Protein AF-A0A7K2QB95-F1 (afdb_monomer)

Radius of gyration: 16.01 Å; Cα contacts (8 Å, |Δi|>4): 290; chains: 1; bounding box: 41×36×43 Å

Nearest PDB structures (foldseek):
  5no9-assembly2_B  TM=8.850E-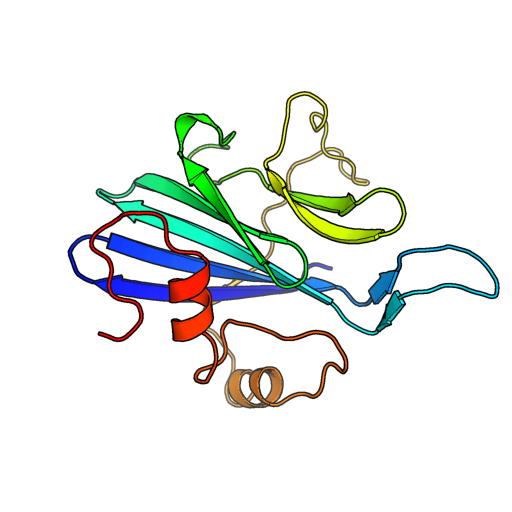01  e=7.906E-11  Pythium aphanidermatum
  5nnw-assembly1_A  TM=8.846E-01  e=9.928E-11  Pythium aphanidermatum
  3gnz-assembly1_P  TM=8.738E-01  e=1.397E-10  Pythium aphanidermatum
  5nnw-assembly3_C  TM=8.897E-01  e=2.928E-10  Pythium aphanidermatum
  5no9-assembly3_C  TM=8.855E-01  e=8.158E-10  Pythium aphanidermatum

Solvent-accessible surface area (backbone atoms only — not comparable to full-atom values): 9526 Å² total; per-residue (Å²): 140,71,51,34,36,32,41,73,53,71,45,79,77,32,34,41,40,37,37,41,40,58,40,79,55,33,65,31,45,85,67,101,78,49,46,66,45,63,32,31,49,40,36,40,35,39,35,30,43,92,95,37,72,49,31,42,20,25,31,50,78,98,46,54,48,63,42,54,41,94,74,55,45,62,63,89,90,42,75,43,67,36,86,38,70,53,78,75,41,48,57,30,42,40,75,46,61,86,83,51,69,62,29,96,55,98,80,42,57,87,79,83,67,62,72,41,42,73,88,62,56,61,89,71,50,54,62,53,60,69,69,53,87,39,79,90,30,59,76,50,75,33,87,96,33,30,40,60,49,44,56,66,35,56,66,105,59,78,60,66,54,84,115

Foldseek 3Di:
DWAKEWEWDDDPQKIKIKIKTKDQWWWLDDDPPIDTAGMAIWMKIFIDHPNAGQKIKTDDQPAIDMDGPVVFDDDVRHTAWDFDRPHSHTTIIDGDDPVCQQPPDPVSHDDDDDYQYPPRDDPPVNVCVQPDDRDSHHDQVHPVRVLVVCVRHPDPDPDHSVD

Structure (mmCIF, N/CA/C/O backbone):
data_AF-A0A7K2QB95-F1
#
_entry.id   AF-A0A7K2QB95-F1
#
loop_
_atom_site.group_PDB
_atom_site.id
_atom_site.type_symbol
_atom_site.label_atom_id
_atom_site.label_alt_id
_atom_site.label_comp_id
_atom_site.label_asym_id
_atom_site.label_entity_id
_atom_site.label_seq_id
_atom_site.pdbx_PDB_ins_code
_atom_site.Cartn_x
_atom_site.Cartn_y
_atom_site.Cartn_z
_atom_site.occupancy
_atom_site.B_iso_or_equiv
_atom_site.auth_seq_id
_atom_site.auth_comp_id
_atom_site.auth_asym_id
_atom_site.auth_atom_id
_atom_site.pdbx_PDB_model_num
ATOM 1 N N . ASN A 1 1 ? 3.202 -10.108 -16.261 1.00 63.47 1 ASN A N 1
ATOM 2 C CA . ASN A 1 1 ? 3.127 -10.756 -14.932 1.00 63.47 1 ASN A CA 1
ATOM 3 C C . ASN A 1 1 ? 2.947 -9.693 -13.868 1.00 63.47 1 ASN A C 1
ATOM 5 O O . ASN A 1 1 ? 3.540 -8.635 -14.007 1.00 63.47 1 ASN A O 1
ATOM 9 N N . SER A 1 2 ? 2.122 -9.947 -12.853 1.00 78.62 2 SER A N 1
ATOM 10 C CA . SER A 1 2 ? 1.945 -9.057 -11.701 1.00 78.62 2 SER A CA 1
ATOM 11 C C . SER A 1 2 ? 2.237 -9.849 -10.433 1.00 78.62 2 SER A C 1
ATOM 13 O O . SER A 1 2 ? 1.798 -10.994 -10.318 1.00 78.62 2 SER A O 1
ATOM 15 N N . ASN A 1 3 ? 3.009 -9.253 -9.527 1.00 90.19 3 ASN A N 1
ATOM 16 C CA . ASN A 1 3 ? 3.373 -9.832 -8.242 1.00 90.19 3 ASN A CA 1
ATOM 17 C C . ASN A 1 3 ? 2.802 -8.926 -7.155 1.00 90.19 3 ASN A C 1
ATOM 19 O O . ASN A 1 3 ? 3.322 -7.832 -6.923 1.00 90.19 3 ASN A O 1
ATOM 23 N N . THR A 1 4 ? 1.712 -9.363 -6.528 1.00 95.62 4 THR A N 1
ATOM 24 C CA . THR A 1 4 ? 1.035 -8.594 -5.485 1.00 95.62 4 THR A CA 1
ATOM 25 C C . THR A 1 4 ? 0.909 -9.417 -4.217 1.00 95.62 4 THR A C 1
ATOM 27 O O . THR A 1 4 ? 0.515 -10.585 -4.230 1.00 95.62 4 THR A O 1
ATOM 30 N N . TYR A 1 5 ? 1.233 -8.776 -3.104 1.00 97.75 5 TYR A N 1
ATOM 31 C CA . TYR A 1 5 ? 1.237 -9.364 -1.775 1.00 97.75 5 TYR A CA 1
ATOM 32 C C . TYR A 1 5 ? 0.329 -8.556 -0.858 1.00 97.75 5 TYR A C 1
ATOM 34 O O . TYR A 1 5 ? 0.168 -7.355 -1.072 1.00 97.75 5 TYR A O 1
ATOM 42 N N . SER A 1 6 ? -0.241 -9.171 0.177 1.00 98.06 6 SER A N 1
ATOM 43 C CA . SER A 1 6 ? -0.990 -8.416 1.185 1.00 98.06 6 SER A CA 1
ATOM 44 C C . SER A 1 6 ? -0.712 -8.833 2.614 1.00 98.06 6 SER A C 1
ATOM 46 O O . SER A 1 6 ? -0.349 -9.972 2.906 1.00 98.06 6 SER A O 1
ATOM 48 N N . ARG A 1 7 ? -0.939 -7.892 3.529 1.00 98.56 7 ARG A N 1
ATOM 49 C CA . ARG A 1 7 ? -0.974 -8.136 4.969 1.00 98.56 7 ARG A CA 1
ATOM 50 C C . ARG A 1 7 ? -2.043 -7.264 5.613 1.00 98.56 7 ARG A C 1
ATOM 52 O O . ARG A 1 7 ? -2.216 -6.109 5.229 1.00 98.56 7 ARG A O 1
ATOM 59 N N . ALA A 1 8 ? -2.758 -7.831 6.580 1.00 98.31 8 ALA A N 1
ATOM 60 C CA . ALA A 1 8 ? -3.850 -7.161 7.269 1.00 98.31 8 ALA A CA 1
ATOM 61 C C . ALA A 1 8 ? -3.609 -7.080 8.781 1.00 98.31 8 ALA A C 1
ATOM 63 O O . ALA A 1 8 ? -2.959 -7.955 9.357 1.00 98.31 8 ALA A O 1
ATOM 64 N N . LYS A 1 9 ? -4.164 -6.044 9.413 1.00 98.56 9 LYS A N 1
ATOM 65 C CA . LYS A 1 9 ? -4.281 -5.895 10.872 1.00 98.56 9 LYS A CA 1
ATOM 66 C C . LYS A 1 9 ? -5.631 -5.266 11.191 1.00 98.56 9 LYS A C 1
ATOM 68 O O . LYS A 1 9 ? -6.050 -4.345 10.495 1.00 98.56 9 LYS A O 1
ATOM 73 N N . CYS A 1 10 ? -6.298 -5.756 12.231 1.00 98.56 10 CYS A N 1
ATOM 74 C CA . CYS A 1 10 ? -7.577 -5.226 12.689 1.00 98.56 10 CYS A CA 1
ATOM 75 C C . CYS A 1 10 ? -7.529 -4.956 14.192 1.00 98.56 10 CYS A C 1
ATOM 77 O O . CYS A 1 10 ? -7.063 -5.800 14.953 1.00 98.56 10 CYS A O 1
ATOM 79 N N . ASN A 1 11 ? -8.022 -3.796 14.610 1.00 98.62 11 ASN A N 1
ATOM 80 C CA . ASN A 1 11 ? -8.262 -3.440 16.006 1.00 98.62 11 ASN A CA 1
ATOM 81 C C . ASN A 1 11 ? -9.228 -2.253 16.071 1.00 98.62 11 ASN A C 1
ATOM 83 O O . ASN A 1 11 ? -9.440 -1.562 15.075 1.00 98.62 11 ASN A O 1
ATOM 87 N N . ASN A 1 12 ? -9.842 -2.040 17.238 1.00 98.06 12 ASN A N 1
ATOM 88 C CA . ASN A 1 12 ? -10.696 -0.878 17.506 1.00 98.06 12 ASN A CA 1
ATOM 89 C C . ASN A 1 12 ? -11.820 -0.659 16.465 1.00 98.06 12 ASN A C 1
ATOM 91 O O . ASN A 1 12 ? -12.176 0.470 16.131 1.00 98.06 12 ASN A O 1
ATOM 95 N N . GLY A 1 13 ? -12.375 -1.749 15.922 1.0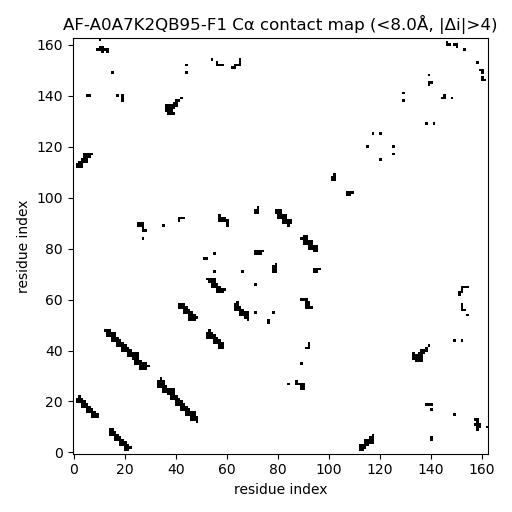0 98.12 13 GLY A N 1
ATOM 96 C CA . GLY A 1 13 ? -13.442 -1.706 14.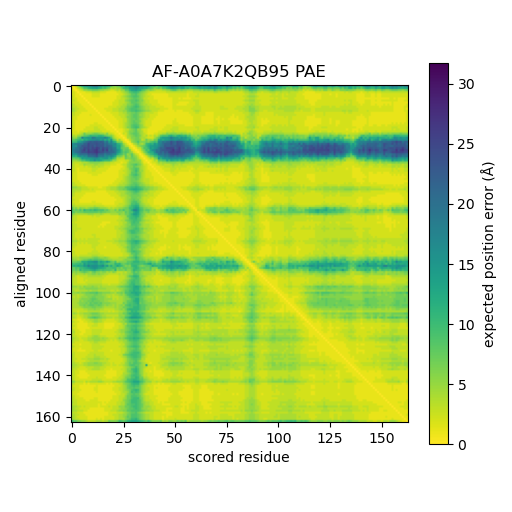913 1.00 98.12 13 GLY A CA 1
ATOM 97 C C . GLY A 1 13 ? -12.989 -1.322 13.497 1.00 98.12 13 GLY A C 1
ATOM 98 O O . GLY A 1 13 ? -13.834 -1.122 12.628 1.00 98.12 13 GLY A O 1
ATOM 99 N N . TRP A 1 14 ? -11.680 -1.235 13.253 1.00 98.75 14 TRP A N 1
ATOM 100 C CA . TRP A 1 14 ? -11.081 -0.937 11.955 1.00 98.75 14 TRP A CA 1
ATOM 101 C C . TRP A 1 14 ? -10.181 -2.075 11.486 1.00 98.75 14 TRP A C 1
ATOM 103 O O . TRP A 1 14 ? -9.494 -2.713 12.283 1.00 98.75 14 TRP A O 1
ATOM 113 N N . CYS A 1 15 ? -10.131 -2.281 10.174 1.00 98.75 15 CYS A N 1
ATOM 114 C CA . CYS A 1 15 ? -9.173 -3.169 9.528 1.00 98.75 15 CYS A CA 1
ATOM 115 C C . CYS A 1 15 ? -8.350 -2.396 8.501 1.00 98.75 15 CYS A C 1
ATOM 117 O O . CYS A 1 15 ? -8.903 -1.719 7.637 1.00 98.75 15 CYS A O 1
ATOM 119 N N . ALA A 1 16 ? -7.033 -2.534 8.568 1.00 98.69 16 ALA A N 1
ATOM 120 C CA . ALA A 1 16 ? -6.113 -2.089 7.537 1.00 98.69 16 ALA A CA 1
ATOM 121 C C . ALA A 1 16 ? -5.686 -3.296 6.701 1.00 98.69 16 ALA A C 1
ATOM 123 O O . ALA A 1 16 ? -5.239 -4.300 7.261 1.00 98.69 16 ALA A O 1
ATOM 124 N N . VAL A 1 17 ? -5.786 -3.199 5.376 1.00 98.69 17 VAL A N 1
ATOM 125 C CA . VAL A 1 17 ? -5.191 -4.173 4.449 1.00 98.69 17 VAL A CA 1
ATOM 126 C C . VAL A 1 17 ? -4.199 -3.436 3.564 1.00 98.69 17 VAL A C 1
ATOM 128 O O . VAL A 1 17 ? -4.591 -2.575 2.779 1.00 98.69 17 VAL A O 1
ATOM 131 N N . MET A 1 18 ? -2.917 -3.764 3.704 1.00 98.69 18 MET A N 1
ATOM 132 C CA . MET A 1 18 ? -1.850 -3.244 2.856 1.00 98.69 18 MET A CA 1
ATOM 133 C C . MET A 1 18 ? -1.592 -4.216 1.714 1.00 98.69 18 MET A C 1
ATOM 135 O O . MET A 1 18 ? -1.360 -5.400 1.955 1.00 98.69 18 MET A O 1
ATOM 139 N N . TYR A 1 19 ? -1.595 -3.698 0.495 1.00 98.00 19 TYR A N 1
ATOM 140 C CA . TYR A 1 19 ? -1.178 -4.368 -0.726 1.00 98.00 19 TYR A CA 1
ATOM 141 C C . TYR A 1 19 ? 0.196 -3.840 -1.131 1.00 98.00 19 TYR A C 1
ATOM 143 O O . TYR A 1 19 ? 0.402 -2.630 -1.125 1.00 98.00 19 TYR A O 1
ATOM 151 N N . ALA A 1 20 ? 1.115 -4.733 -1.484 1.00 97.00 20 ALA A N 1
ATOM 152 C CA . ALA A 1 20 ? 2.440 -4.411 -2.003 1.00 97.00 20 ALA A CA 1
ATOM 153 C C . ALA A 1 20 ? 2.566 -4.962 -3.427 1.00 97.00 20 ALA A C 1
ATOM 155 O O . ALA A 1 20 ? 2.424 -6.170 -3.633 1.00 97.00 20 ALA A O 1
ATOM 156 N N . GLY A 1 21 ? 2.814 -4.089 -4.400 1.00 95.56 21 GLY A N 1
ATOM 157 C CA . GLY A 1 21 ? 3.101 -4.454 -5.785 1.00 95.56 21 GLY A CA 1
ATOM 158 C C . GLY A 1 21 ? 4.598 -4.382 -6.059 1.00 95.56 21 GLY A C 1
ATOM 159 O O . GLY A 1 21 ? 5.223 -3.381 -5.727 1.00 95.56 21 GLY A O 1
ATOM 160 N N . TYR A 1 22 ? 5.159 -5.434 -6.654 1.00 94.69 22 TYR A N 1
ATOM 161 C CA . TYR A 1 22 ? 6.562 -5.466 -7.068 1.00 94.69 22 TYR A CA 1
ATOM 162 C C . TYR A 1 22 ? 6.719 -5.158 -8.559 1.00 94.69 22 TYR A C 1
ATOM 164 O O . TYR A 1 22 ? 6.030 -5.764 -9.389 1.00 94.69 22 TYR A O 1
ATOM 172 N N . PHE A 1 23 ? 7.699 -4.315 -8.889 1.00 91.25 23 PHE A N 1
ATOM 173 C CA . PHE A 1 23 ? 8.117 -4.034 -10.262 1.00 91.25 23 PHE A CA 1
ATOM 174 C C . PHE A 1 23 ? 9.616 -4.300 -10.429 1.00 91.25 23 PHE A C 1
ATOM 176 O O . PHE A 1 23 ? 10.408 -4.163 -9.500 1.00 91.25 23 PHE A O 1
ATOM 183 N N . GLU A 1 24 ? 10.026 -4.732 -11.623 1.00 89.06 24 GLU A N 1
ATOM 184 C CA . GLU A 1 24 ? 11.415 -5.144 -11.877 1.00 89.06 24 GLU A CA 1
ATOM 185 C C . GLU A 1 24 ? 12.403 -3.970 -11.879 1.00 89.06 24 GLU A C 1
ATOM 187 O O . GLU A 1 24 ? 13.596 -4.161 -11.624 1.00 89.06 24 GLU A O 1
ATOM 192 N N . LYS A 1 25 ? 11.910 -2.761 -12.151 1.00 82.44 25 LYS A N 1
ATOM 193 C CA . LYS A 1 25 ? 12.678 -1.518 -12.149 1.00 82.44 25 LYS A CA 1
ATOM 194 C C . LYS A 1 25 ? 11.773 -0.328 -11.865 1.00 82.44 25 LYS A C 1
ATOM 196 O O . LYS A 1 25 ? 10.603 -0.349 -12.241 1.00 82.44 25 LYS A O 1
ATOM 201 N N . ASP A 1 26 ? 12.390 0.721 -11.351 1.00 75.50 26 ASP A N 1
ATOM 202 C CA . ASP A 1 26 ? 11.843 2.066 -11.287 1.00 75.50 26 ASP A CA 1
ATOM 203 C C . ASP A 1 26 ? 12.805 3.008 -12.015 1.00 75.50 26 ASP A C 1
ATOM 205 O O . ASP A 1 26 ? 13.979 3.123 -11.658 1.00 75.50 26 ASP A O 1
ATOM 209 N N . GLN A 1 27 ? 12.347 3.605 -13.114 1.00 71.56 27 GLN A N 1
ATOM 210 C CA . GLN A 1 27 ? 13.206 4.331 -14.046 1.00 71.56 27 GLN A CA 1
ATOM 211 C C . GLN A 1 27 ? 12.666 5.737 -14.311 1.00 71.56 27 GLN A C 1
ATOM 213 O O . GLN A 1 27 ? 11.615 5.909 -14.932 1.00 71.56 27 GLN A O 1
ATOM 218 N N . ALA A 1 28 ? 13.441 6.742 -13.906 1.00 63.88 28 ALA A N 1
ATOM 219 C CA . ALA A 1 28 ? 13.117 8.154 -14.058 1.00 63.88 28 ALA A CA 1
ATOM 220 C C . ALA A 1 28 ? 13.387 8.662 -15.488 1.00 63.88 28 ALA A C 1
ATOM 222 O O . ALA A 1 28 ? 12.555 9.355 -16.077 1.00 63.88 28 ALA A O 1
ATOM 223 N N . THR A 1 29 ? 14.501 8.267 -16.117 1.00 59.44 29 THR A N 1
ATOM 224 C CA . THR A 1 29 ? 14.895 8.763 -17.455 1.00 59.44 29 THR A CA 1
ATOM 225 C C . THR A 1 29 ? 15.262 7.645 -18.436 1.00 59.44 29 THR A C 1
ATOM 227 O O . THR A 1 29 ? 15.696 6.563 -18.044 1.00 59.44 29 THR A O 1
ATOM 230 N N . LEU A 1 30 ? 15.068 7.894 -19.737 1.00 56.50 30 LEU A N 1
ATOM 231 C CA . LEU A 1 30 ? 15.501 7.012 -20.831 1.00 56.50 30 LEU A CA 1
ATOM 232 C C . LEU A 1 30 ? 16.868 7.466 -21.372 1.00 56.50 30 LEU A C 1
ATOM 234 O O . LEU A 1 30 ? 17.180 8.653 -21.337 1.00 56.50 30 LEU A O 1
ATOM 238 N N . GLY A 1 31 ? 17.654 6.536 -21.922 1.00 49.62 31 GLY A N 1
ATOM 239 C CA . GLY A 1 31 ? 18.935 6.825 -22.582 1.00 49.62 31 GLY A CA 1
ATOM 240 C C . GLY A 1 31 ? 20.176 6.343 -21.814 1.00 49.62 31 GLY A C 1
ATOM 241 O O . GLY A 1 31 ? 20.045 5.673 -20.791 1.00 49.62 31 GLY A O 1
ATOM 242 N N . PRO A 1 32 ? 21.392 6.667 -22.299 1.00 48.03 32 PRO A N 1
ATOM 243 C CA . PRO A 1 32 ? 22.662 6.172 -21.743 1.00 48.03 32 PRO A CA 1
ATOM 244 C C . PRO A 1 32 ? 22.945 6.631 -20.303 1.00 48.03 32 PRO A C 1
ATOM 246 O O . PRO A 1 32 ? 23.780 6.042 -19.629 1.00 48.03 32 PRO A O 1
ATOM 249 N N . ALA A 1 33 ? 22.243 7.670 -19.839 1.00 53.16 33 ALA A N 1
ATOM 250 C CA . ALA A 1 33 ? 22.309 8.226 -18.487 1.00 53.16 33 ALA A CA 1
ATOM 251 C C . ALA A 1 33 ? 20.996 7.993 -17.712 1.00 53.16 33 ALA A C 1
ATOM 253 O O . ALA A 1 33 ? 20.532 8.872 -16.985 1.00 53.16 33 ALA A O 1
ATOM 254 N N . ALA A 1 34 ? 20.348 6.843 -17.927 1.00 58.19 34 ALA A N 1
ATOM 255 C CA . ALA A 1 34 ? 19.115 6.485 -17.236 1.00 58.19 34 ALA A CA 1
ATOM 256 C C . ALA A 1 34 ? 19.316 6.499 -15.711 1.00 58.19 34 ALA A C 1
ATOM 258 O O . ALA A 1 34 ? 20.116 5.736 -15.172 1.00 58.19 34 ALA A O 1
ATOM 259 N N . ILE A 1 35 ? 18.566 7.360 -15.026 1.00 65.75 35 ILE A N 1
ATOM 260 C CA . ILE A 1 35 ? 18.504 7.438 -13.567 1.00 65.75 35 ILE A CA 1
ATOM 261 C C . ILE A 1 35 ? 17.333 6.566 -13.115 1.00 65.75 35 ILE A C 1
ATOM 263 O O . ILE A 1 35 ? 16.249 6.610 -13.700 1.00 65.75 35 ILE A O 1
ATOM 267 N N . GLY A 1 36 ? 17.560 5.749 -12.095 1.00 74.06 36 GLY A N 1
ATOM 268 C CA . GLY A 1 36 ? 16.579 4.817 -11.555 1.00 74.06 36 GLY A CA 1
ATOM 269 C C . GLY A 1 36 ? 17.250 3.746 -10.708 1.00 74.06 36 GLY A C 1
ATOM 270 O O . GLY A 1 36 ? 18.464 3.782 -10.497 1.00 74.06 36 GLY A O 1
ATOM 271 N N . HIS A 1 37 ? 16.471 2.770 -10.258 1.00 81.12 37 HIS A N 1
ATOM 272 C CA . HIS A 1 37 ? 16.989 1.596 -9.568 1.00 81.12 37 HIS A CA 1
ATOM 273 C C . HIS A 1 37 ? 16.316 0.311 -10.045 1.00 81.12 37 HIS A C 1
ATOM 275 O O . HIS A 1 37 ? 15.183 0.277 -10.530 1.00 81.12 37 HIS A O 1
ATOM 281 N N . ARG A 1 38 ? 17.067 -0.782 -9.920 1.00 86.12 38 ARG A N 1
ATOM 282 C CA . ARG A 1 38 ? 16.537 -2.133 -10.072 1.00 86.12 38 ARG A CA 1
ATOM 283 C C . ARG A 1 38 ? 15.647 -2.427 -8.867 1.00 86.12 38 ARG A C 1
ATOM 285 O O . ARG A 1 38 ? 16.048 -2.119 -7.749 1.00 86.12 38 ARG A O 1
ATOM 292 N N . HIS A 1 39 ? 14.513 -3.077 -9.116 1.00 91.50 39 HIS A N 1
ATOM 293 C CA . HIS A 1 39 ? 13.438 -3.340 -8.154 1.00 91.50 39 HIS A CA 1
ATOM 294 C C . HIS A 1 39 ? 12.638 -2.101 -7.765 1.00 91.50 39 HIS A C 1
ATOM 296 O O . HIS A 1 39 ? 13.178 -1.005 -7.675 1.00 91.50 39 HIS A O 1
ATOM 302 N N . ASP A 1 40 ? 11.357 -2.310 -7.493 1.00 90.56 40 ASP A N 1
ATOM 303 C CA . ASP A 1 40 ? 10.468 -1.320 -6.905 1.00 90.56 40 ASP A CA 1
ATOM 304 C C . ASP A 1 40 ? 9.381 -2.014 -6.084 1.00 90.56 40 ASP A C 1
ATOM 306 O O . ASP A 1 40 ? 8.959 -3.132 -6.409 1.00 90.56 40 ASP A O 1
ATOM 310 N N . PHE A 1 41 ? 8.928 -1.341 -5.032 1.00 93.38 41 PHE A N 1
ATOM 311 C CA . PHE A 1 41 ? 7.805 -1.768 -4.215 1.00 93.38 41 PHE A CA 1
ATOM 312 C C . PHE A 1 41 ? 6.908 -0.586 -3.882 1.00 93.38 41 PHE A C 1
ATOM 314 O O . PHE A 1 41 ? 7.199 0.201 -2.981 1.00 93.38 41 PHE A O 1
ATOM 321 N N . GLU A 1 42 ? 5.740 -0.569 -4.509 1.00 94.38 42 GLU A N 1
ATOM 322 C CA . GLU A 1 42 ? 4.701 0.411 -4.229 1.00 94.38 42 GLU A CA 1
ATOM 323 C C . GLU A 1 42 ? 3.556 -0.217 -3.440 1.00 94.38 42 GLU A C 1
ATOM 325 O O . GLU A 1 42 ? 3.236 -1.403 -3.579 1.00 94.38 42 GLU A O 1
ATOM 330 N N . HIS A 1 43 ? 2.932 0.586 -2.586 1.00 96.75 43 HIS A N 1
ATOM 331 C CA . HIS A 1 43 ? 1.991 0.125 -1.583 1.00 96.75 43 HIS A CA 1
ATOM 332 C C . HIS A 1 43 ? 0.684 0.910 -1.618 1.00 96.75 43 HIS A C 1
ATOM 334 O O . HIS A 1 43 ? 0.652 2.127 -1.798 1.00 96.75 43 HIS A O 1
ATOM 340 N N . VAL A 1 44 ? -0.408 0.195 -1.364 1.00 98.06 44 VAL A N 1
ATOM 341 C CA . VAL A 1 44 ? -1.731 0.775 -1.129 1.00 98.06 44 VAL A CA 1
ATOM 342 C C . VAL A 1 44 ? -2.299 0.184 0.149 1.00 98.06 44 VAL A C 1
ATOM 344 O O . VAL A 1 44 ? -2.302 -1.032 0.314 1.00 98.06 44 VAL A O 1
ATOM 347 N N . VAL A 1 45 ? -2.804 1.018 1.052 1.00 98.75 45 VAL A N 1
ATOM 348 C CA . VAL A 1 45 ? -3.523 0.582 2.253 1.00 98.75 45 VAL A CA 1
ATOM 349 C C . VAL A 1 45 ? -4.991 0.937 2.100 1.00 98.75 45 VAL A C 1
ATOM 351 O O . VAL A 1 45 ? -5.322 2.091 1.853 1.00 98.75 45 VAL A O 1
ATOM 354 N N . VAL A 1 46 ? -5.887 -0.031 2.268 1.00 98.75 46 VAL A N 1
ATOM 355 C CA . VAL A 1 46 ? -7.320 0.244 2.421 1.00 98.75 46 VAL A CA 1
ATOM 356 C C . VAL A 1 46 ? -7.695 0.162 3.897 1.00 98.75 46 VAL A C 1
ATOM 358 O O . VAL A 1 46 ? -7.334 -0.794 4.584 1.00 98.75 46 VAL A O 1
ATOM 361 N N . TRP A 1 47 ? -8.426 1.167 4.374 1.00 98.81 47 TRP A N 1
ATOM 362 C CA . TRP A 1 47 ? -8.919 1.255 5.747 1.00 98.81 47 TRP A CA 1
ATOM 363 C C . TRP A 1 47 ? -10.417 0.992 5.752 1.00 98.81 47 TRP A C 1
ATOM 365 O O . TRP A 1 47 ? -11.196 1.730 5.143 1.00 98.81 47 TRP A O 1
ATOM 375 N N . ILE A 1 48 ? -10.808 -0.086 6.415 1.00 98.81 48 ILE A N 1
ATOM 376 C CA . ILE A 1 48 ? -12.133 -0.683 6.329 1.00 98.81 48 ILE A CA 1
ATOM 377 C C . ILE A 1 48 ? -12.833 -0.536 7.677 1.00 98.81 48 ILE A C 1
ATOM 379 O O . ILE A 1 48 ? -12.259 -0.863 8.716 1.00 98.81 48 ILE A O 1
ATOM 383 N N . LYS A 1 49 ? -14.088 -0.086 7.633 1.00 98.50 49 LYS A N 1
ATOM 384 C CA . LYS A 1 49 ? -15.032 -0.083 8.755 1.00 98.50 49 LYS A CA 1
ATOM 385 C C . LYS A 1 49 ? -16.397 -0.510 8.233 1.00 98.50 49 LYS A C 1
ATOM 387 O O . LYS A 1 49 ? -16.765 -0.120 7.124 1.00 98.50 49 LYS A O 1
ATOM 392 N N . ASP A 1 50 ? -17.122 -1.308 9.013 1.00 96.19 50 ASP A N 1
ATOM 393 C CA . ASP A 1 50 ? -18.474 -1.782 8.681 1.00 96.19 50 ASP A CA 1
ATOM 394 C C . ASP A 1 50 ? -18.552 -2.427 7.278 1.00 96.19 50 ASP A C 1
ATOM 396 O O . ASP A 1 50 ? -19.433 -2.125 6.477 1.00 96.19 50 ASP A O 1
ATOM 400 N N . ASN A 1 51 ? -17.577 -3.289 6.954 1.00 94.31 51 ASN A N 1
ATOM 401 C CA . ASN A 1 51 ? -17.424 -3.969 5.656 1.00 94.31 51 ASN A CA 1
ATOM 402 C C . ASN A 1 51 ? -17.290 -3.047 4.425 1.00 94.31 51 ASN A C 1
ATOM 404 O O . ASN A 1 51 ? -17.460 -3.498 3.293 1.00 94.31 51 ASN A O 1
ATOM 408 N N . ALA A 1 52 ? -16.924 -1.777 4.616 1.00 97.62 52 ALA A N 1
ATOM 409 C CA . ALA A 1 52 ? -16.695 -0.829 3.531 1.00 97.62 52 ALA A CA 1
ATOM 410 C C . ALA A 1 52 ? -15.343 -0.113 3.660 1.00 97.62 52 ALA A C 1
ATOM 412 O O . ALA A 1 52 ? -14.922 0.283 4.748 1.00 97.62 52 ALA A O 1
ATOM 413 N N . VAL A 1 53 ? -14.668 0.093 2.525 1.00 98.56 53 VAL A N 1
ATOM 414 C CA . VAL A 1 53 ? -13.442 0.904 2.445 1.00 98.56 53 VAL A CA 1
ATOM 415 C C . VAL A 1 53 ? -13.804 2.371 2.671 1.00 98.56 53 VAL A C 1
ATOM 417 O O . VAL A 1 53 ? -14.478 2.969 1.833 1.00 98.56 53 VAL A O 1
ATOM 420 N N . GLN A 1 54 ? -13.342 2.949 3.777 1.00 98.62 54 GLN A N 1
ATOM 421 C CA . GLN A 1 54 ? -13.588 4.348 4.146 1.00 98.62 54 GLN A CA 1
ATOM 422 C C . GLN A 1 54 ? -12.443 5.273 3.733 1.00 98.62 54 GLN A C 1
ATOM 424 O O . GLN A 1 54 ? -12.676 6.443 3.437 1.00 98.62 54 GLN A O 1
ATOM 429 N N . TYR A 1 55 ? -11.216 4.751 3.696 1.00 98.81 55 TYR A N 1
ATOM 430 C CA . TYR A 1 55 ? -10.040 5.491 3.251 1.00 98.81 55 TYR A CA 1
ATOM 431 C C . TYR A 1 55 ? -9.114 4.596 2.439 1.00 98.81 55 TYR A C 1
ATOM 433 O O . TYR A 1 55 ? -9.060 3.381 2.645 1.00 98.81 55 TYR A O 1
ATOM 441 N N . VAL A 1 56 ? -8.350 5.222 1.553 1.00 98.75 56 VAL A N 1
ATOM 442 C CA . VAL A 1 56 ? -7.261 4.590 0.810 1.00 98.75 56 VAL A CA 1
ATOM 443 C C . VAL A 1 56 ? -6.007 5.414 1.030 1.00 98.75 56 VAL A C 1
ATOM 445 O O . VAL A 1 56 ? -6.067 6.631 0.913 1.00 98.75 56 VAL A O 1
ATOM 448 N N . SER A 1 57 ? -4.886 4.772 1.330 1.00 98.56 57 SER A N 1
ATOM 449 C CA . SER A 1 57 ? -3.574 5.408 1.391 1.00 98.56 57 SER A CA 1
ATOM 450 C C . SER A 1 57 ? -2.667 4.842 0.315 1.00 98.56 57 SER A C 1
ATOM 452 O O . SER A 1 57 ? -2.704 3.640 0.070 1.00 98.56 57 SER A O 1
ATOM 454 N N . THR A 1 58 ? -1.843 5.676 -0.309 1.00 97.62 58 THR A N 1
ATOM 455 C CA . THR A 1 58 ? -0.820 5.241 -1.265 1.00 97.62 58 THR A CA 1
ATOM 456 C C . THR A 1 58 ? 0.561 5.662 -0.778 1.00 97.62 58 THR A C 1
ATOM 458 O O . THR A 1 58 ? 0.699 6.710 -0.135 1.00 97.62 58 THR A O 1
ATOM 461 N N . SER A 1 59 ? 1.576 4.842 -1.052 1.00 92.62 59 SER A N 1
ATOM 462 C CA . SER A 1 59 ? 2.964 5.295 -0.962 1.00 92.62 59 SER A CA 1
ATOM 463 C C . SER A 1 59 ? 3.233 6.334 -2.047 1.00 92.62 59 SER A C 1
ATOM 465 O O . SER A 1 59 ? 2.697 6.256 -3.153 1.00 92.62 59 SER A O 1
ATOM 467 N N . GLN A 1 60 ? 4.024 7.342 -1.691 1.00 85.88 60 GLN A N 1
ATOM 468 C CA . GLN A 1 60 ? 4.490 8.401 -2.581 1.00 85.88 60 GLN A CA 1
ATOM 469 C C . GLN A 1 60 ? 5.976 8.594 -2.306 1.00 85.88 60 GLN A C 1
ATOM 471 O O . GLN A 1 60 ? 6.358 9.381 -1.436 1.00 85.88 60 GLN A O 1
ATOM 476 N N . HIS A 1 61 ? 6.807 7.809 -2.992 1.00 80.81 61 HIS A N 1
ATOM 477 C CA . HIS A 1 61 ? 8.242 7.730 -2.731 1.00 80.81 61 HIS A CA 1
ATOM 478 C C . HIS A 1 61 ? 8.531 7.354 -1.260 1.00 80.81 61 HIS A C 1
ATOM 480 O O . HIS A 1 61 ? 8.186 6.265 -0.806 1.00 80.81 61 HIS A O 1
ATOM 486 N N . SER A 1 62 ? 9.140 8.255 -0.481 1.00 80.81 62 SER A N 1
ATOM 487 C CA . SER A 1 62 ? 9.412 8.058 0.948 1.00 80.81 62 SER A CA 1
ATOM 488 C C . SER A 1 62 ? 8.220 8.369 1.864 1.00 80.81 62 SER A C 1
ATOM 490 O O . SER A 1 62 ? 8.293 8.100 3.065 1.00 80.81 62 SER A O 1
ATOM 492 N N . GLY A 1 63 ? 7.136 8.935 1.325 1.00 90.31 63 GLY A N 1
ATOM 493 C CA . GLY A 1 63 ? 5.969 9.392 2.072 1.00 90.31 63 GLY A CA 1
ATOM 494 C C . GLY A 1 63 ? 4.704 8.569 1.834 1.00 90.31 63 GLY A C 1
ATOM 495 O O . GLY A 1 63 ? 4.685 7.578 1.103 1.00 90.31 63 GLY A O 1
ATOM 496 N N . TRP A 1 64 ? 3.620 9.022 2.461 1.00 95.25 64 TRP A N 1
ATOM 497 C CA . TRP A 1 64 ? 2.286 8.446 2.327 1.00 95.25 64 TRP A CA 1
ATOM 498 C C . TRP A 1 64 ? 1.250 9.547 2.178 1.00 95.25 64 TRP A C 1
ATOM 500 O O . TRP A 1 64 ? 1.357 10.608 2.795 1.00 95.25 64 TRP A O 1
ATOM 510 N N . LYS A 1 65 ? 0.200 9.263 1.414 1.00 97.06 65 LYS A N 1
ATOM 511 C CA . LYS A 1 65 ? -0.982 10.119 1.336 1.00 97.06 65 LYS A CA 1
ATOM 512 C C . LYS A 1 65 ? -2.229 9.278 1.493 1.00 97.06 65 LYS A C 1
ATOM 514 O O . LYS A 1 65 ? -2.338 8.234 0.860 1.00 97.06 65 LYS A O 1
ATOM 519 N N . TRP A 1 66 ? -3.161 9.736 2.320 1.00 98.06 66 TRP A N 1
ATOM 520 C CA . TRP A 1 66 ? -4.470 9.115 2.483 1.00 98.06 66 TRP A CA 1
ATOM 521 C C . TRP A 1 66 ? -5.563 9.958 1.832 1.00 98.06 66 TRP A C 1
ATOM 523 O O . TRP A 1 66 ? -5.452 11.176 1.690 1.00 98.06 66 TRP A O 1
ATOM 533 N N . TYR A 1 67 ? -6.631 9.277 1.442 1.00 98.50 67 TYR A N 1
ATOM 534 C CA . TYR A 1 67 ? -7.754 9.825 0.706 1.00 98.50 67 TYR A CA 1
ATOM 535 C C . TYR A 1 67 ? -9.054 9.293 1.313 1.00 98.50 67 TYR A C 1
ATOM 537 O O . TYR A 1 67 ? -9.171 8.080 1.520 1.00 98.50 67 TYR A O 1
ATOM 545 N N . PRO A 1 68 ? -10.041 10.157 1.606 1.00 98.56 68 PRO A N 1
ATOM 546 C CA . PRO A 1 68 ? -11.363 9.697 2.008 1.00 98.56 68 PRO A CA 1
ATOM 547 C C . PRO A 1 68 ? -12.053 8.984 0.842 1.00 98.56 68 PRO A C 1
ATOM 549 O O . PRO A 1 68 ? -11.813 9.304 -0.324 1.00 98.56 68 PRO A O 1
ATOM 552 N N . ARG A 1 69 ? -12.969 8.058 1.154 1.00 98.06 69 ARG A N 1
ATOM 553 C CA . ARG A 1 69 ? -13.758 7.293 0.172 1.00 98.06 69 ARG A CA 1
ATOM 554 C C . ARG A 1 69 ? -14.364 8.169 -0.927 1.00 98.06 69 ARG A C 1
ATOM 556 O O . ARG A 1 69 ? -14.400 7.744 -2.074 1.00 98.06 69 ARG A O 1
ATOM 563 N N . SER A 1 70 ? -14.806 9.383 -0.592 1.00 97.88 70 SER A N 1
ATOM 564 C CA . SER A 1 70 ? -15.417 10.336 -1.530 1.00 97.88 70 SER A CA 1
ATOM 565 C C . SER A 1 70 ? -14.501 10.788 -2.672 1.00 97.88 70 SER A C 1
ATOM 567 O O . SER A 1 70 ? -15.000 11.266 -3.685 1.00 97.88 70 SER A O 1
ATOM 569 N N . GLN A 1 71 ? -13.182 10.633 -2.537 1.00 98.12 71 GLN A N 1
ATOM 570 C CA . GLN A 1 71 ? -12.206 10.954 -3.586 1.00 98.12 71 GLN A CA 1
ATOM 571 C C . GLN A 1 71 ? -11.793 9.731 -4.414 1.00 98.12 71 GLN A C 1
ATOM 573 O O . GLN A 1 71 ? -11.089 9.870 -5.411 1.00 98.12 71 GLN A O 1
ATOM 578 N N . VAL A 1 72 ? -12.195 8.529 -4.002 1.00 98.06 72 VAL A N 1
ATOM 579 C CA . VAL A 1 72 ? -11.727 7.275 -4.589 1.00 98.06 72 VAL A CA 1
ATOM 580 C C . VAL A 1 72 ? -12.780 6.745 -5.556 1.00 98.06 72 VAL A C 1
ATOM 582 O O . VAL A 1 72 ? -13.945 6.570 -5.202 1.00 98.06 72 VAL A O 1
ATOM 585 N N . ARG A 1 73 ? -12.362 6.448 -6.789 1.00 97.25 73 ARG A N 1
ATOM 586 C CA . ARG A 1 73 ? -13.190 5.716 -7.756 1.00 97.25 73 ARG A CA 1
ATOM 587 C C . ARG A 1 73 ? -13.140 4.228 -7.414 1.00 97.25 73 ARG A C 1
ATOM 589 O O . ARG A 1 73 ? -12.064 3.702 -7.128 1.00 97.25 73 ARG A O 1
ATOM 596 N N . PHE A 1 74 ? -14.283 3.552 -7.468 1.00 96.44 74 PHE A N 1
ATOM 597 C CA . PHE A 1 74 ? -14.384 2.128 -7.152 1.00 96.44 74 PHE A CA 1
ATOM 598 C C . PHE A 1 74 ? -14.948 1.320 -8.318 1.00 96.44 74 PHE A C 1
ATOM 600 O O . PHE A 1 74 ? -15.772 1.818 -9.083 1.00 96.44 74 PHE A O 1
ATOM 607 N N . ASP A 1 75 ? -14.534 0.058 -8.395 1.00 94.44 75 ASP A N 1
ATOM 608 C CA . ASP A 1 75 ? -15.275 -1.014 -9.056 1.00 94.44 75 ASP A CA 1
ATOM 609 C C . ASP A 1 75 ? -15.809 -1.980 -7.984 1.00 94.44 75 ASP A C 1
ATOM 611 O O . ASP A 1 75 ? -15.057 -2.750 -7.370 1.00 94.44 75 ASP A O 1
ATOM 615 N N . GLY A 1 76 ? -17.096 -1.847 -7.656 1.00 94.44 76 GLY A N 1
ATOM 616 C CA . GLY A 1 76 ? -17.695 -2.478 -6.481 1.00 94.44 76 GLY A CA 1
ATOM 617 C C . GLY A 1 76 ? -16.972 -2.067 -5.191 1.00 94.44 76 GLY A C 1
ATOM 618 O O . GLY A 1 76 ? -17.036 -0.916 -4.755 1.00 94.44 76 GLY A O 1
ATOM 619 N N . THR A 1 77 ? -16.269 -3.013 -4.569 1.00 94.88 77 THR A N 1
ATOM 620 C CA . THR A 1 77 ? -15.472 -2.796 -3.348 1.00 94.88 77 THR A CA 1
ATOM 621 C C . THR A 1 77 ? -14.002 -2.459 -3.618 1.00 94.88 77 THR A C 1
ATOM 623 O O . THR A 1 77 ? -13.261 -2.187 -2.674 1.00 94.88 77 THR A O 1
ATOM 626 N N . HIS A 1 78 ? -13.560 -2.467 -4.877 1.00 95.25 78 HIS A N 1
ATOM 627 C CA . HIS A 1 78 ? -12.154 -2.318 -5.251 1.00 95.25 78 HIS A CA 1
ATOM 628 C C . HIS A 1 78 ? -11.818 -0.864 -5.553 1.00 95.25 78 HIS A C 1
ATOM 630 O O . HIS A 1 78 ? -12.377 -0.275 -6.476 1.00 95.25 78 HIS A O 1
ATOM 636 N N . ALA A 1 79 ? -10.902 -0.281 -4.782 1.00 96.81 79 ALA A N 1
ATOM 637 C CA . ALA A 1 79 ? -10.368 1.042 -5.075 1.00 96.81 79 ALA A CA 1
ATOM 638 C C . ALA A 1 79 ? -9.540 1.001 -6.367 1.00 96.81 79 ALA A C 1
ATOM 640 O O . ALA A 1 79 ? -8.661 0.152 -6.513 1.00 96.81 79 ALA A O 1
ATOM 641 N N . LYS A 1 80 ? -9.795 1.934 -7.288 1.00 96.69 80 LYS A N 1
ATOM 642 C CA . LYS A 1 80 ? -9.026 2.067 -8.527 1.00 96.69 80 LYS A CA 1
ATOM 643 C C . LYS A 1 80 ? -7.765 2.896 -8.281 1.00 96.69 80 LYS A C 1
ATOM 645 O O . LYS A 1 80 ? -7.840 4.076 -7.930 1.00 96.69 80 LYS A O 1
ATOM 650 N N . VAL A 1 81 ? -6.610 2.270 -8.487 1.00 95.62 81 VAL A N 1
ATOM 651 C CA . VAL A 1 81 ? -5.277 2.871 -8.348 1.00 95.62 81 VAL A CA 1
ATOM 652 C C . VAL A 1 81 ? -4.450 2.612 -9.600 1.00 95.62 81 VAL A C 1
ATOM 654 O O . VAL A 1 81 ? -4.606 1.581 -10.250 1.00 95.62 81 VAL A O 1
ATOM 657 N N . VAL A 1 82 ? -3.571 3.552 -9.931 1.00 94.06 82 VAL A N 1
ATOM 658 C CA . VAL A 1 82 ? -2.720 3.511 -11.123 1.00 94.06 82 VAL A CA 1
ATOM 659 C C . VAL A 1 82 ? -1.268 3.589 -10.682 1.00 94.06 82 VAL A C 1
ATOM 661 O O . VAL A 1 82 ? -0.907 4.504 -9.940 1.00 94.06 82 VAL A O 1
ATOM 664 N N . TYR A 1 83 ? -0.447 2.637 -11.131 1.00 90.62 83 TYR A N 1
ATOM 665 C CA . TYR A 1 83 ? 1.007 2.769 -11.053 1.00 90.62 83 TYR A CA 1
ATOM 666 C C . TYR A 1 83 ? 1.431 3.819 -12.076 1.00 90.62 83 TYR A C 1
ATOM 668 O O . TYR A 1 83 ? 1.224 3.638 -13.275 1.00 90.62 83 TYR A O 1
ATOM 676 N N . HIS A 1 84 ? 1.929 4.952 -11.598 1.00 86.19 84 HIS A N 1
ATOM 677 C CA . HIS A 1 84 ? 2.095 6.161 -12.387 1.00 86.19 84 HIS A CA 1
ATOM 678 C C . HIS A 1 84 ? 3.519 6.681 -12.271 1.00 86.19 84 HIS A C 1
ATOM 680 O O . HIS A 1 84 ? 4.071 6.743 -11.177 1.00 86.19 84 HIS A O 1
ATOM 686 N N . LYS A 1 85 ? 4.087 7.097 -13.403 1.00 81.62 85 LYS A N 1
ATOM 687 C CA . LYS A 1 85 ? 5.355 7.814 -13.439 1.00 81.62 85 LYS A CA 1
ATOM 688 C C . LYS A 1 85 ? 5.135 9.290 -13.112 1.00 81.62 85 LYS A C 1
ATOM 690 O O . LYS A 1 85 ? 4.447 9.972 -13.871 1.00 81.62 85 LYS A O 1
ATOM 695 N N . ASP A 1 86 ? 5.757 9.787 -12.045 1.00 79.00 86 ASP A N 1
ATOM 696 C CA . ASP A 1 86 ? 5.602 11.179 -11.609 1.00 79.00 86 ASP A CA 1
ATOM 697 C C . ASP A 1 86 ? 6.463 12.153 -12.430 1.00 79.00 86 ASP A C 1
ATOM 699 O O . ASP A 1 8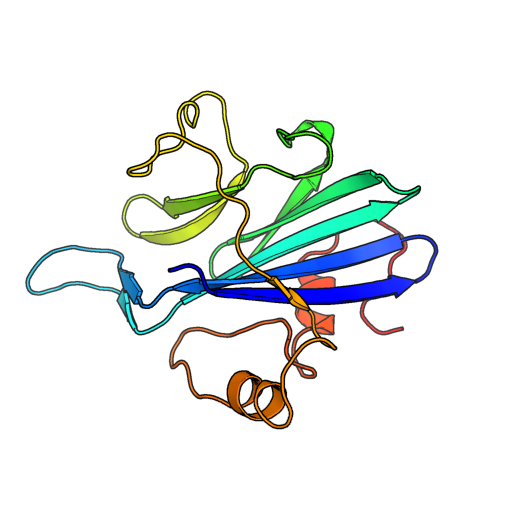6 ? 7.527 12.616 -12.014 1.00 79.00 86 ASP A O 1
ATOM 703 N N . GLY A 1 87 ? 6.038 12.424 -13.665 1.00 78.12 87 GLY A N 1
ATOM 704 C CA . GLY A 1 87 ? 6.744 13.323 -14.577 1.00 78.12 87 GLY A CA 1
ATOM 705 C C . GLY A 1 87 ? 8.178 12.862 -14.869 1.00 78.12 87 GLY A C 1
ATOM 706 O O . GLY A 1 87 ? 8.392 11.849 -15.540 1.00 78.12 87 GLY A O 1
ATOM 707 N N . VAL A 1 88 ? 9.163 13.637 -14.400 1.00 68.19 88 VAL A N 1
ATOM 708 C CA . VAL A 1 88 ? 10.604 13.330 -14.532 1.00 68.19 88 VAL A CA 1
ATOM 709 C C . VAL A 1 88 ? 11.161 12.496 -13.371 1.00 68.19 88 VAL A C 1
ATOM 711 O O . VAL A 1 88 ? 12.330 12.122 -13.413 1.00 68.19 88 VAL A O 1
ATOM 714 N N . SER A 1 89 ? 10.349 12.229 -12.345 1.00 76.56 89 SER A N 1
ATOM 715 C CA . SER A 1 89 ? 10.708 11.444 -11.163 1.00 76.56 89 SER A CA 1
ATOM 716 C C . SER A 1 89 ? 10.429 9.946 -11.372 1.00 76.56 89 SER A C 1
ATOM 718 O O . SER A 1 89 ? 10.204 9.470 -12.491 1.00 76.56 89 SER A O 1
ATOM 720 N N . THR A 1 90 ? 10.497 9.201 -10.274 1.00 76.88 90 THR A N 1
ATOM 721 C CA . THR A 1 90 ? 10.179 7.782 -10.158 1.00 76.88 90 THR A CA 1
ATOM 722 C C . THR A 1 90 ? 8.674 7.503 -10.092 1.00 76.88 90 THR A C 1
ATOM 724 O O . THR A 1 90 ? 7.843 8.413 -10.166 1.00 76.88 90 THR A O 1
ATOM 727 N N . HIS A 1 91 ? 8.306 6.227 -10.021 1.00 85.94 91 HIS A N 1
ATOM 728 C CA . HIS A 1 91 ? 6.911 5.809 -10.003 1.00 85.94 91 HIS A CA 1
ATOM 729 C C . HIS A 1 91 ? 6.309 5.839 -8.595 1.00 85.94 91 HIS A C 1
ATOM 731 O O . HIS A 1 91 ? 7.019 5.814 -7.595 1.00 85.94 91 HIS A O 1
ATOM 737 N N . PHE A 1 92 ? 4.979 5.907 -8.527 1.00 88.19 92 PHE A N 1
ATOM 738 C CA . PHE A 1 92 ? 4.206 5.656 -7.312 1.00 88.19 92 PHE A CA 1
ATOM 739 C C . PHE A 1 92 ? 2.762 5.248 -7.647 1.00 88.19 92 PHE A C 1
ATOM 741 O O . PHE A 1 92 ? 2.308 5.390 -8.788 1.00 88.19 92 PHE A O 1
ATOM 748 N N . TYR A 1 93 ? 1.997 4.766 -6.661 1.00 92.50 93 TYR A N 1
ATOM 749 C CA . TYR A 1 93 ? 0.548 4.597 -6.834 1.00 92.50 93 TYR A CA 1
ATOM 750 C C . TYR A 1 93 ? -0.214 5.907 -6.611 1.00 92.50 93 TYR A C 1
ATOM 752 O O . TYR A 1 93 ? -0.216 6.470 -5.514 1.00 92.50 93 TYR A O 1
ATOM 760 N N . ARG A 1 94 ? -0.993 6.335 -7.607 1.00 94.75 94 ARG A N 1
ATOM 761 C CA . ARG A 1 94 ? -2.015 7.382 -7.438 1.00 94.75 94 ARG A CA 1
ATOM 762 C C . ARG A 1 94 ? -3.425 6.810 -7.523 1.00 94.75 94 ARG A C 1
ATOM 764 O O . ARG A 1 94 ? -3.641 5.734 -8.079 1.00 94.75 94 ARG A O 1
ATOM 771 N N . LEU A 1 95 ? -4.408 7.562 -7.029 1.00 96.44 95 LEU A N 1
ATOM 772 C CA . LEU A 1 95 ? -5.808 7.277 -7.340 1.00 96.44 95 LEU A CA 1
ATOM 773 C C . LEU A 1 95 ? -6.069 7.434 -8.843 1.00 96.44 95 LEU A C 1
ATOM 775 O O . LEU A 1 95 ? -5.490 8.304 -9.506 1.00 96.44 95 LEU A O 1
ATOM 779 N N . ALA A 1 96 ? -6.969 6.605 -9.364 1.00 96.12 96 ALA A N 1
ATOM 780 C CA . ALA A 1 96 ? -7.494 6.767 -10.711 1.00 96.12 96 ALA A CA 1
ATOM 781 C C . ALA A 1 96 ? -8.360 8.033 -10.828 1.00 96.12 96 ALA A C 1
ATOM 783 O O . ALA A 1 96 ? -9.075 8.408 -9.895 1.00 96.12 96 ALA A O 1
ATOM 784 N N . ASN A 1 97 ? -8.347 8.664 -11.997 1.00 94.19 97 ASN A N 1
ATOM 785 C CA . ASN A 1 97 ? -9.165 9.821 -12.344 1.00 94.19 97 ASN A CA 1
ATOM 786 C C . ASN A 1 97 ? -9.965 9.566 -13.640 1.00 94.19 97 ASN A C 1
ATOM 788 O O . ASN A 1 97 ? -10.066 8.435 -14.107 1.00 94.19 97 ASN A O 1
ATOM 792 N N . GLY A 1 98 ? -10.622 10.601 -14.174 1.00 92.81 98 GLY A N 1
ATOM 793 C CA . GLY A 1 98 ? -11.478 10.474 -15.362 1.00 92.81 98 GLY A CA 1
ATOM 794 C C . GLY A 1 98 ? -10.738 10.131 -16.658 1.00 92.81 98 GLY A C 1
ATOM 795 O O . GLY A 1 98 ? -11.371 9.628 -17.576 1.00 92.81 98 GLY A O 1
ATOM 796 N N . ASN A 1 99 ? -9.425 10.361 -16.713 1.00 92.62 99 ASN A N 1
ATOM 797 C CA . ASN A 1 99 ? -8.587 10.111 -17.886 1.00 92.62 99 ASN A CA 1
ATOM 798 C C . ASN A 1 99 ? -7.997 8.691 -17.910 1.00 92.62 99 ASN A C 1
ATOM 800 O O . ASN A 1 99 ? -7.288 8.355 -18.848 1.00 92.62 99 ASN A O 1
ATOM 804 N N . ASP A 1 100 ? -8.275 7.866 -16.895 1.00 94.44 100 ASP A N 1
ATOM 805 C CA . ASP A 1 100 ? -7.791 6.480 -16.804 1.00 94.44 100 ASP A CA 1
ATOM 806 C C . ASP A 1 100 ? -8.813 5.463 -17.352 1.00 94.44 100 ASP A C 1
ATOM 808 O O . ASP A 1 100 ? -8.804 4.295 -16.965 1.00 94.44 100 ASP A O 1
ATOM 812 N N . GLU A 1 101 ? -9.740 5.916 -18.200 1.00 92.38 101 GLU A N 1
ATOM 813 C CA . GLU A 1 101 ? -10.756 5.081 -18.842 1.00 92.38 101 GLU A CA 1
ATOM 814 C C . GLU A 1 101 ? -10.685 5.276 -20.373 1.00 92.38 101 GLU A C 1
ATOM 816 O O . GLU A 1 101 ? -11.018 6.360 -20.860 1.00 92.38 101 GLU A O 1
ATOM 821 N N . PRO A 1 102 ? -10.276 4.256 -21.153 1.00 91.81 102 PRO A N 1
ATOM 822 C CA . PRO A 1 102 ? -9.850 2.925 -20.710 1.00 91.81 102 PRO A CA 1
ATOM 823 C C . PRO A 1 102 ? -8.504 2.946 -19.968 1.00 91.81 102 PRO A C 1
ATOM 825 O O . PRO A 1 102 ? -7.720 3.885 -20.095 1.00 91.81 102 PRO A O 1
ATOM 828 N N . ALA A 1 103 ? -8.221 1.879 -19.219 1.00 91.50 103 ALA A N 1
ATOM 829 C CA . ALA A 1 103 ? -6.960 1.751 -18.497 1.00 91.50 103 ALA A CA 1
ATOM 830 C C . ALA A 1 103 ? -5.766 1.685 -19.469 1.00 91.50 103 ALA A C 1
ATOM 832 O O . ALA A 1 103 ? -5.813 0.968 -20.472 1.00 91.50 103 ALA A O 1
ATOM 833 N N . GLU A 1 104 ? -4.671 2.376 -19.140 1.00 88.81 104 GLU A N 1
ATOM 834 C CA . GLU A 1 104 ? -3.451 2.450 -19.957 1.00 88.81 104 GLU A CA 1
ATOM 835 C C . GLU A 1 104 ? -2.646 1.136 -19.901 1.00 88.81 104 GLU A C 1
ATOM 837 O O . GLU A 1 104 ? -1.624 1.007 -19.229 1.00 88.81 104 GLU A O 1
ATOM 842 N N . ASN A 1 105 ? -3.140 0.099 -20.573 1.00 87.06 105 ASN A N 1
ATOM 843 C CA . ASN A 1 105 ? -2.435 -1.164 -20.762 1.00 87.06 105 ASN A CA 1
ATOM 844 C C . ASN A 1 105 ? -2.919 -1.880 -22.033 1.00 87.06 105 ASN A C 1
ATOM 846 O O . ASN A 1 105 ? -3.953 -1.540 -22.600 1.00 87.06 105 ASN A O 1
ATOM 850 N N . HIS A 1 106 ? -2.191 -2.917 -22.459 1.00 87.25 106 HIS A N 1
ATOM 851 C CA . HIS A 1 106 ? -2.471 -3.670 -23.691 1.00 87.25 106 HIS A CA 1
ATOM 852 C C . HIS A 1 106 ? -3.877 -4.296 -23.774 1.00 87.25 106 HIS A C 1
ATOM 854 O O . HIS A 1 106 ? -4.312 -4.646 -24.866 1.00 87.25 106 HIS A O 1
ATOM 860 N N . THR A 1 107 ? -4.578 -4.466 -22.648 1.00 90.69 107 THR A N 1
ATOM 861 C CA . THR A 1 107 ? -5.946 -5.006 -22.619 1.00 90.69 107 THR A CA 1
ATOM 862 C C . THR A 1 107 ? -7.025 -3.925 -22.616 1.00 90.69 107 THR A C 1
ATOM 864 O O . THR A 1 107 ? -8.187 -4.257 -22.825 1.00 90.69 107 THR A O 1
ATOM 867 N N . GLY A 1 108 ? -6.680 -2.666 -22.318 1.00 92.06 108 GLY A N 1
ATOM 868 C CA . GLY A 1 108 ? -7.639 -1.576 -22.098 1.00 92.06 108 GLY A CA 1
ATOM 869 C C . GLY A 1 108 ? -8.524 -1.732 -20.851 1.00 92.06 108 GLY A C 1
ATOM 870 O O . GLY A 1 108 ? -9.412 -0.913 -20.629 1.00 92.06 108 GLY A O 1
ATOM 871 N N . ASN A 1 109 ? -8.309 -2.769 -20.033 1.00 92.44 109 ASN A N 1
ATOM 872 C CA . ASN A 1 109 ? -9.160 -3.110 -18.893 1.00 92.44 109 ASN A CA 1
ATOM 873 C C . ASN A 1 109 ? -8.439 -2.925 -17.555 1.00 92.44 109 ASN A C 1
ATOM 875 O O . ASN A 1 109 ? -7.214 -3.041 -17.458 1.00 92.44 109 ASN A O 1
ATOM 879 N N . TRP A 1 110 ? -9.222 -2.693 -16.499 1.00 93.06 110 TRP A N 1
ATOM 880 C CA . TRP A 1 110 ? -8.740 -2.775 -15.122 1.00 93.06 110 TRP A CA 1
ATOM 881 C C . TRP A 1 110 ? -8.318 -4.206 -14.791 1.00 93.06 110 TRP A C 1
ATOM 883 O O . TRP A 1 110 ? -8.951 -5.174 -15.212 1.00 93.06 110 TRP A O 1
ATOM 893 N N . PHE A 1 111 ? -7.233 -4.340 -14.032 1.00 89.50 111 PHE A N 1
ATOM 894 C CA . PHE A 1 111 ? -6.647 -5.634 -13.713 1.00 89.50 111 PHE A CA 1
ATOM 895 C C . PHE A 1 111 ? -6.762 -5.941 -12.223 1.00 89.50 111 PHE A C 1
ATOM 897 O O . PHE A 1 111 ? -6.380 -5.128 -11.382 1.00 89.50 111 PHE A O 1
ATOM 904 N N . TYR A 1 112 ? -7.224 -7.150 -11.910 1.00 89.50 112 TYR A N 1
ATOM 905 C CA . TYR A 1 112 ? -7.184 -7.710 -10.564 1.00 89.50 112 TYR A CA 1
ATOM 906 C C . TYR A 1 112 ? -5.944 -8.593 -10.441 1.00 89.50 112 TYR A C 1
ATOM 908 O O . TYR A 1 112 ? -5.927 -9.705 -10.984 1.00 89.50 112 TYR A O 1
ATOM 916 N N . PRO A 1 113 ? -4.877 -8.128 -9.774 1.00 87.56 113 PRO A N 1
ATOM 917 C CA . PRO A 1 113 ? -3.679 -8.929 -9.655 1.00 87.56 113 PRO A CA 1
ATOM 918 C C . PRO A 1 113 ? -3.921 -10.168 -8.798 1.00 87.56 113 PRO A C 1
ATOM 920 O O . PRO A 1 113 ? -4.640 -10.134 -7.798 1.00 87.56 113 PRO A O 1
ATOM 923 N N . ARG A 1 114 ? -3.274 -11.276 -9.179 1.00 92.00 114 ARG A N 1
ATOM 924 C CA . ARG A 1 114 ? -3.197 -12.452 -8.308 1.00 92.00 114 ARG A CA 1
ATOM 925 C C . ARG A 1 114 ? -2.477 -12.052 -7.025 1.00 92.00 114 ARG A C 1
ATOM 927 O O . ARG A 1 114 ? -1.430 -11.408 -7.075 1.00 92.00 114 ARG A O 1
ATOM 934 N N . LEU A 1 115 ? -3.051 -12.450 -5.898 1.00 94.50 115 LEU A N 1
ATOM 935 C CA . LEU A 1 115 ? -2.656 -11.969 -4.585 1.00 94.50 115 LEU A CA 1
ATOM 936 C C . LEU A 1 115 ? -2.156 -13.112 -3.707 1.00 94.50 115 LEU A C 1
ATOM 938 O O . LEU A 1 115 ? -2.848 -14.116 -3.547 1.00 94.50 115 LEU A O 1
ATOM 942 N N . VAL A 1 116 ? -0.997 -12.922 -3.075 1.00 97.19 116 VAL A N 1
ATOM 943 C CA . VAL A 1 116 ? -0.528 -13.784 -1.982 1.00 97.19 116 VAL A CA 1
ATOM 944 C C . VAL A 1 116 ? -0.669 -13.031 -0.661 1.00 97.19 116 VAL A C 1
ATOM 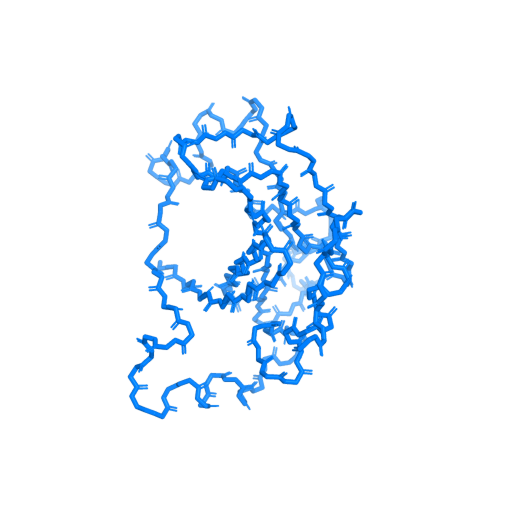946 O O . VAL A 1 116 ? 0.080 -12.098 -0.368 1.00 97.19 116 VAL A O 1
ATOM 949 N N . GLY A 1 117 ? -1.654 -13.424 0.146 1.00 97.44 117 GLY A N 1
ATOM 950 C CA . GLY A 1 117 ? -1.822 -12.882 1.495 1.00 97.44 117 GLY A CA 1
ATOM 951 C C . GLY A 1 117 ? -0.748 -13.386 2.461 1.00 97.44 117 GLY A C 1
ATOM 952 O O . GLY A 1 117 ? -0.158 -14.440 2.247 1.00 97.44 117 GLY A O 1
ATOM 953 N N . TRP A 1 118 ? -0.528 -12.662 3.561 1.00 97.38 118 TRP A N 1
ATOM 954 C CA . TRP A 1 118 ? 0.522 -12.925 4.562 1.00 97.38 118 TRP A CA 1
ATOM 955 C C . TRP A 1 118 ? 0.611 -14.380 5.052 1.00 97.38 118 TRP A C 1
ATOM 957 O O . TRP A 1 118 ? 1.701 -14.888 5.318 1.00 97.38 118 TRP A O 1
ATOM 967 N N . ASN A 1 119 ? -0.537 -15.053 5.139 1.00 95.31 119 ASN A N 1
ATOM 968 C CA . ASN A 1 119 ? -0.659 -16.439 5.596 1.00 95.31 119 ASN A CA 1
ATOM 969 C C . ASN A 1 119 ? -0.823 -17.452 4.446 1.00 95.31 119 ASN A C 1
ATOM 971 O O . ASN A 1 119 ? -1.026 -18.630 4.702 1.00 95.31 119 ASN A O 1
ATOM 975 N N . GLY A 1 120 ? -0.768 -17.002 3.189 1.00 96.25 120 GLY A N 1
ATOM 976 C CA . GLY A 1 120 ? -0.986 -17.816 1.988 1.00 96.25 120 GLY A CA 1
ATOM 977 C C . GLY A 1 120 ? 0.290 -18.192 1.230 1.00 96.25 120 GLY A C 1
ATOM 978 O O . GLY A 1 120 ? 0.206 -18.672 0.103 1.00 96.25 120 GLY A O 1
ATOM 979 N N . TYR A 1 121 ? 1.469 -17.944 1.801 1.00 96.31 121 TYR A N 1
ATOM 980 C CA . TYR A 1 121 ? 2.740 -18.298 1.170 1.00 96.31 121 TYR A C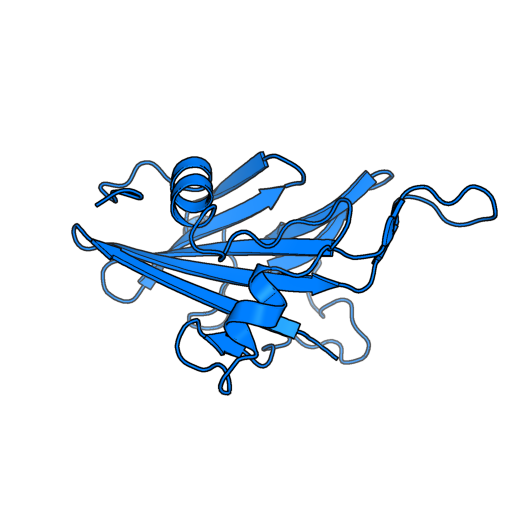A 1
ATOM 981 C C . TYR A 1 121 ? 3.012 -19.805 1.278 1.00 96.31 121 TYR A C 1
ATOM 983 O O . TYR A 1 121 ? 2.790 -20.387 2.342 1.00 96.31 121 TYR A O 1
ATOM 991 N N . PRO A 1 122 ? 3.594 -20.430 0.239 1.00 95.94 122 PRO A N 1
ATOM 992 C CA . PRO A 1 122 ? 4.251 -21.722 0.385 1.00 95.94 122 PRO A CA 1
ATOM 993 C C . PRO A 1 122 ? 5.362 -21.668 1.443 1.00 95.94 122 PRO A C 1
ATOM 995 O O . PRO A 1 122 ? 5.963 -20.613 1.683 1.00 95.94 122 PRO A O 1
ATOM 998 N N . ALA A 1 123 ? 5.656 -22.818 2.050 1.00 96.12 123 ALA A N 1
ATOM 999 C CA . ALA A 1 123 ? 6.662 -22.934 3.101 1.00 96.12 123 ALA A CA 1
ATOM 1000 C C . ALA A 1 123 ? 8.015 -22.325 2.677 1.00 96.12 123 ALA A C 1
ATOM 1002 O O . ALA A 1 123 ? 8.491 -22.546 1.564 1.00 96.12 123 ALA A O 1
ATOM 1003 N N . GLY A 1 124 ? 8.616 -21.524 3.563 1.00 96.06 124 GLY A N 1
ATOM 1004 C CA . GLY A 1 124 ? 9.916 -20.868 3.364 1.00 96.06 124 GLY A CA 1
ATOM 1005 C C . GLY A 1 124 ? 9.936 -19.676 2.394 1.00 96.06 124 GLY A C 1
ATOM 1006 O O . GLY A 1 124 ? 10.864 -18.869 2.448 1.00 96.06 124 GLY A O 1
ATOM 1007 N N . LEU A 1 125 ? 8.928 -19.501 1.528 1.00 96.56 125 LEU A N 1
ATOM 1008 C CA . LEU A 1 125 ? 8.942 -18.411 0.543 1.00 96.56 125 LEU A CA 1
ATOM 1009 C C . LEU A 1 125 ? 8.670 -17.041 1.159 1.00 96.56 125 LEU A C 1
ATOM 1011 O O . LEU A 1 125 ? 9.250 -16.058 0.700 1.00 96.56 125 LEU A O 1
ATOM 1015 N N . ARG A 1 126 ? 7.834 -16.967 2.202 1.00 96.94 126 ARG A N 1
ATOM 1016 C CA . ARG A 1 126 ? 7.607 -15.707 2.922 1.00 96.94 126 ARG A CA 1
ATOM 1017 C C . ARG A 1 126 ? 8.917 -15.184 3.495 1.00 96.94 126 ARG A C 1
ATOM 1019 O O . ARG A 1 126 ? 9.296 -14.057 3.207 1.00 96.94 126 ARG A O 1
ATOM 1026 N N . ASP A 1 127 ? 9.630 -16.021 4.239 1.00 95.94 127 ASP A N 1
ATOM 1027 C CA . ASP A 1 127 ? 10.864 -15.617 4.910 1.00 95.94 127 ASP A CA 1
ATOM 1028 C C . ASP A 1 127 ? 11.942 -15.255 3.887 1.00 95.94 127 ASP A C 1
ATOM 1030 O O . ASP A 1 127 ? 12.610 -14.234 4.035 1.00 95.94 127 ASP A O 1
ATOM 1034 N N . LYS A 1 128 ? 12.052 -16.014 2.789 1.00 96.56 128 LYS A N 1
ATOM 1035 C CA . LYS A 1 128 ? 12.966 -15.678 1.692 1.00 96.56 128 LYS A CA 1
ATOM 1036 C C . LYS A 1 128 ? 12.649 -14.315 1.067 1.00 96.56 128 LYS A C 1
ATOM 1038 O O . LYS A 1 128 ? 13.571 -13.547 0.821 1.00 96.56 128 LYS A O 1
ATOM 1043 N N . LEU A 1 129 ? 11.374 -14.008 0.820 1.00 96.00 129 LEU A N 1
ATOM 1044 C CA . LEU A 1 129 ? 10.958 -12.724 0.248 1.00 96.00 129 LEU A CA 1
ATOM 1045 C C . LEU A 1 129 ? 11.213 -11.559 1.213 1.00 96.00 129 LEU A C 1
ATOM 1047 O O . LEU A 1 129 ? 11.740 -10.531 0.802 1.00 96.00 129 LEU A O 1
ATOM 1051 N N . MET A 1 130 ? 10.855 -11.713 2.490 1.00 96.31 130 MET A N 1
ATOM 1052 C CA . MET A 1 130 ? 10.963 -10.632 3.478 1.00 96.31 130 MET A CA 1
ATOM 1053 C C . MET A 1 130 ? 12.410 -10.306 3.871 1.00 96.31 130 MET A C 1
ATOM 1055 O O . MET A 1 130 ? 12.660 -9.207 4.364 1.00 96.31 130 MET A O 1
ATOM 1059 N N . ASN A 1 131 ? 13.344 -11.236 3.644 1.00 94.56 131 ASN A N 1
ATOM 1060 C CA . ASN A 1 131 ? 14.774 -11.063 3.914 1.00 94.56 131 ASN A CA 1
ATOM 1061 C C . ASN A 1 131 ? 15.618 -10.816 2.651 1.00 94.56 131 ASN A C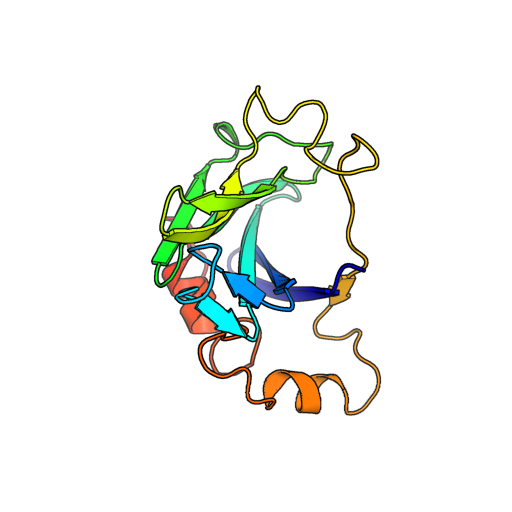 1
ATOM 1063 O O . ASN A 1 131 ? 16.837 -10.701 2.753 1.00 94.56 131 ASN A O 1
ATOM 1067 N N . ALA A 1 132 ? 15.009 -10.768 1.464 1.00 94.81 132 ALA A N 1
ATOM 1068 C CA . ALA A 1 132 ? 15.746 -10.502 0.235 1.00 94.81 132 ALA A CA 1
ATOM 1069 C C . ALA A 1 132 ? 16.229 -9.043 0.175 1.00 94.81 132 ALA A C 1
ATOM 1071 O O . ALA A 1 132 ? 15.527 -8.120 0.593 1.00 94.81 132 ALA A O 1
ATOM 1072 N N . ASP A 1 133 ? 17.421 -8.850 -0.388 1.00 93.50 133 ASP A N 1
ATOM 1073 C CA . ASP A 1 133 ? 17.970 -7.530 -0.682 1.00 93.50 133 ASP A CA 1
ATOM 1074 C C . ASP A 1 133 ? 17.418 -7.022 -2.021 1.00 93.50 133 ASP A C 1
ATOM 1076 O O . ASP A 1 133 ? 17.672 -7.599 -3.081 1.00 93.50 133 ASP A O 1
ATOM 1080 N N . PHE A 1 134 ? 16.638 -5.945 -1.953 1.00 92.38 134 PHE A N 1
ATOM 1081 C CA . PHE A 1 134 ? 16.060 -5.258 -3.108 1.00 92.38 134 PHE A CA 1
ATOM 1082 C C . PHE A 1 134 ? 16.761 -3.921 -3.400 1.00 92.38 134 PHE A C 1
ATOM 1084 O O . PHE A 1 134 ? 16.224 -3.084 -4.128 1.00 92.38 134 PHE A O 1
ATOM 1091 N N . GLY A 1 135 ? 17.960 -3.710 -2.848 1.00 91.12 135 GLY A N 1
ATOM 1092 C CA . GLY A 1 135 ? 18.711 -2.471 -2.983 1.00 91.12 135 GLY A CA 1
ATOM 1093 C C . GLY A 1 135 ? 17.933 -1.292 -2.404 1.00 91.12 135 GLY A C 1
ATOM 1094 O O . GLY A 1 135 ? 17.651 -1.238 -1.209 1.00 91.12 135 GLY A O 1
ATOM 1095 N N . SER A 1 136 ? 17.578 -0.334 -3.260 1.00 86.88 136 SER A N 1
ATOM 1096 C CA . SER A 1 136 ? 16.841 0.870 -2.859 1.00 86.88 136 SER A CA 1
ATOM 1097 C C . SER A 1 136 ? 15.359 0.615 -2.570 1.00 86.88 136 SER A C 1
ATOM 1099 O O . SER A 1 136 ? 14.742 1.384 -1.832 1.00 86.88 136 SER A O 1
ATOM 1101 N N . ALA A 1 137 ? 14.776 -0.454 -3.118 1.00 90.25 137 ALA A N 1
ATOM 1102 C CA . ALA A 1 137 ? 13.367 -0.763 -2.912 1.00 90.25 137 ALA A CA 1
ATOM 1103 C C . ALA A 1 137 ? 13.147 -1.474 -1.571 1.00 90.25 137 ALA A C 1
ATOM 1105 O O . ALA A 1 137 ? 13.964 -2.269 -1.112 1.00 90.25 137 ALA A O 1
ATOM 1106 N N . THR A 1 138 ? 12.019 -1.202 -0.914 1.00 91.31 138 THR A N 1
ATOM 1107 C CA . THR A 1 138 ? 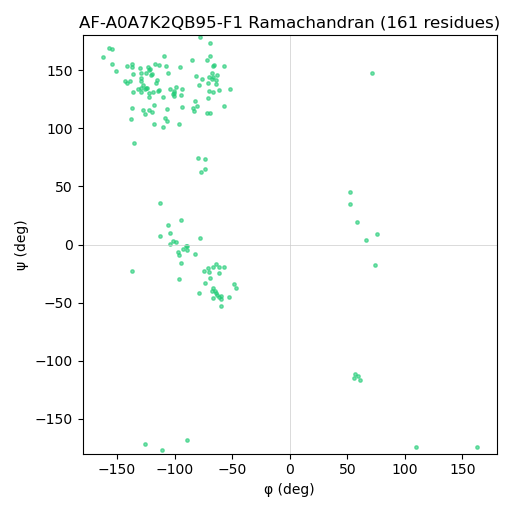11.709 -1.805 0.387 1.00 91.31 138 THR A CA 1
ATOM 1108 C C . THR A 1 138 ? 10.260 -2.255 0.455 1.00 91.31 138 THR A C 1
ATOM 1110 O O . THR A 1 138 ? 9.350 -1.429 0.470 1.00 91.31 138 THR A O 1
ATOM 1113 N N . ILE A 1 139 ? 10.047 -3.558 0.629 1.00 95.06 139 ILE A N 1
ATOM 1114 C CA . ILE A 1 139 ? 8.730 -4.108 0.945 1.00 95.06 139 ILE A CA 1
ATOM 1115 C C . ILE A 1 139 ? 8.323 -3.745 2.384 1.00 95.06 139 ILE A C 1
ATOM 1117 O O . ILE A 1 139 ? 9.060 -3.984 3.344 1.00 95.06 139 ILE A O 1
ATOM 1121 N N . LYS A 1 140 ? 7.142 -3.143 2.555 1.00 95.94 140 LYS A N 1
ATOM 1122 C CA . LYS A 1 140 ? 6.665 -2.604 3.842 1.00 95.94 140 LYS A CA 1
ATOM 1123 C C . LYS A 1 140 ? 5.702 -3.527 4.586 1.00 95.94 140 LYS A C 1
ATOM 1125 O O . LYS A 1 140 ? 5.272 -3.187 5.678 1.00 95.94 140 LYS A O 1
ATOM 1130 N N . ILE A 1 141 ? 5.412 -4.716 4.056 1.00 97.31 141 ILE A N 1
ATOM 1131 C CA . ILE A 1 141 ? 4.588 -5.727 4.744 1.00 97.31 141 ILE A CA 1
ATOM 1132 C C . ILE A 1 141 ? 5.396 -6.688 5.637 1.00 97.31 141 ILE A C 1
ATOM 1134 O O . ILE A 1 141 ? 4.804 -7.547 6.290 1.00 97.31 141 ILE A O 1
ATOM 1138 N N . SER A 1 142 ? 6.727 -6.553 5.700 1.00 96.62 142 SER A N 1
ATOM 1139 C CA . SER A 1 142 ? 7.594 -7.348 6.588 1.00 96.62 142 SER A CA 1
ATOM 1140 C C . SER A 1 142 ? 7.332 -7.058 8.070 1.00 96.62 142 SER A C 1
ATOM 1142 O O . SER A 1 142 ? 6.960 -5.935 8.410 1.00 96.62 142 SER A O 1
ATOM 1144 N N . ASP A 1 143 ? 7.624 -8.012 8.960 1.00 94.69 143 ASP A N 1
ATOM 1145 C CA . ASP A 1 143 ? 7.396 -7.870 10.411 1.00 94.69 143 ASP A CA 1
ATOM 1146 C C . ASP A 1 143 ? 8.013 -6.601 11.010 1.00 94.69 143 ASP A C 1
ATOM 1148 O O . ASP A 1 143 ? 7.326 -5.860 11.705 1.00 94.69 143 ASP A O 1
ATOM 1152 N N . GLY A 1 144 ? 9.261 -6.280 10.660 1.00 94.06 144 GLY A N 1
ATOM 1153 C CA . GLY A 1 144 ? 9.955 -5.094 11.177 1.00 94.06 144 GLY A CA 1
ATOM 1154 C C . GLY A 1 144 ? 9.558 -3.756 10.543 1.00 94.06 144 GLY A C 1
ATOM 1155 O O . GLY A 1 144 ? 10.229 -2.766 10.796 1.00 94.06 144 GLY A O 1
ATOM 1156 N N . ARG A 1 145 ? 8.548 -3.709 9.661 1.00 96.00 145 ARG A N 1
ATOM 1157 C CA . ARG A 1 145 ? 8.164 -2.473 8.936 1.00 96.00 145 ARG A CA 1
ATOM 1158 C C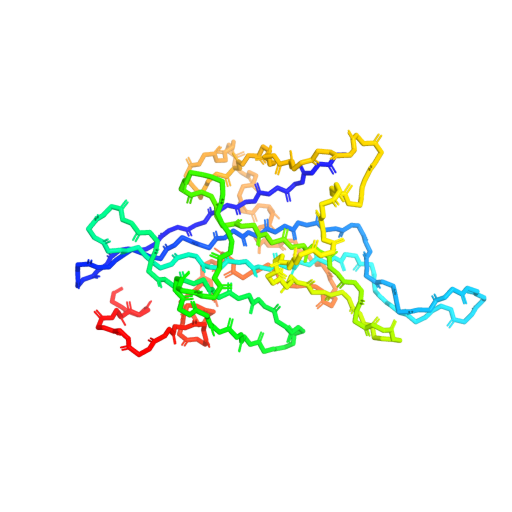 . ARG A 1 145 ? 6.665 -2.234 8.859 1.00 96.00 145 ARG A C 1
ATOM 1160 O O . ARG A 1 145 ? 6.242 -1.099 8.659 1.00 96.00 145 ARG A O 1
ATOM 1167 N N . PHE A 1 146 ? 5.867 -3.289 8.995 1.00 98.19 146 PHE A N 1
ATOM 1168 C CA . PHE A 1 146 ? 4.432 -3.228 8.760 1.00 98.19 146 PHE A CA 1
ATOM 1169 C C . PHE A 1 146 ? 3.725 -2.232 9.678 1.00 98.19 146 PHE A C 1
ATOM 1171 O O . PHE A 1 146 ? 2.966 -1.397 9.194 1.00 98.19 146 PHE A O 1
ATOM 1178 N N . ASN A 1 147 ? 4.023 -2.260 10.977 1.00 98.50 147 ASN A N 1
ATOM 1179 C CA . ASN A 1 147 ? 3.387 -1.354 11.933 1.00 98.50 147 ASN A CA 1
ATOM 1180 C C . ASN A 1 147 ? 3.798 0.111 11.697 1.00 98.50 147 ASN A C 1
ATOM 1182 O O . ASN A 1 147 ? 2.934 0.984 11.704 1.00 98.50 147 ASN A O 1
ATOM 1186 N N . ASP A 1 148 ? 5.068 0.383 11.386 1.00 97.94 148 ASP A N 1
ATOM 1187 C CA . ASP A 1 148 ? 5.543 1.740 11.074 1.00 97.94 148 ASP A CA 1
ATOM 1188 C C . ASP A 1 148 ? 4.899 2.294 9.801 1.00 97.94 148 ASP A C 1
ATOM 1190 O O . ASP A 1 148 ? 4.474 3.449 9.753 1.00 97.94 148 ASP A O 1
ATOM 1194 N N . ALA A 1 149 ? 4.771 1.457 8.771 1.00 98.06 149 ALA A N 1
ATOM 1195 C CA . ALA A 1 149 ? 4.100 1.830 7.534 1.00 98.06 149 ALA A CA 1
ATOM 1196 C C . ALA A 1 149 ? 2.597 2.070 7.748 1.00 98.06 149 ALA A C 1
ATOM 1198 O O . ALA A 1 149 ? 2.039 3.010 7.181 1.00 98.06 149 ALA A O 1
ATOM 1199 N N . LEU A 1 150 ? 1.934 1.280 8.600 1.00 98.62 150 LEU A N 1
ATOM 1200 C CA . LEU A 1 150 ? 0.557 1.556 9.014 1.00 98.62 150 LEU A CA 1
ATOM 1201 C C . LEU A 1 150 ? 0.458 2.879 9.776 1.00 98.62 150 LEU A C 1
ATOM 1203 O O . LEU A 1 150 ? -0.439 3.659 9.485 1.00 98.62 150 LEU A O 1
ATOM 1207 N N . ASN A 1 151 ? 1.382 3.168 10.694 1.00 98.44 151 ASN A N 1
ATOM 1208 C CA . ASN A 1 151 ? 1.400 4.425 11.440 1.00 98.44 151 ASN A CA 1
ATOM 1209 C C . ASN A 1 151 ? 1.562 5.644 10.523 1.00 98.44 151 ASN A C 1
ATOM 1211 O O . ASN A 1 151 ? 0.801 6.602 10.632 1.00 98.44 151 ASN A O 1
ATOM 1215 N N . ALA A 1 152 ? 2.492 5.577 9.569 1.00 97.75 152 ALA A N 1
ATOM 1216 C CA . ALA A 1 152 ? 2.745 6.658 8.620 1.00 97.75 152 ALA A CA 1
ATOM 1217 C C . ALA A 1 152 ? 1.600 6.871 7.611 1.00 97.75 152 ALA A C 1
ATOM 1219 O O . ALA A 1 152 ? 1.399 7.982 7.129 1.00 97.75 152 ALA A O 1
ATOM 1220 N N . SER A 1 153 ? 0.847 5.817 7.283 1.00 98.19 153 SER A N 1
ATOM 1221 C CA . SER A 1 153 ? -0.220 5.865 6.274 1.00 98.19 153 SER A CA 1
ATOM 1222 C C . SER A 1 153 ? -1.625 6.072 6.845 1.00 98.19 153 SER A C 1
ATOM 1224 O O . SER A 1 153 ? -2.573 6.227 6.068 1.00 98.19 153 SER A O 1
ATOM 1226 N N . LYS A 1 154 ? -1.787 6.062 8.175 1.00 98.25 154 LYS A N 1
ATOM 1227 C CA . LYS A 1 154 ? -3.096 6.067 8.836 1.00 98.25 154 LYS A CA 1
ATOM 1228 C C . LYS A 1 154 ? -3.834 7.408 8.682 1.00 98.25 154 LYS A C 1
ATOM 1230 O O . LYS A 1 154 ? -3.264 8.451 9.000 1.00 98.25 154 LYS A O 1
ATOM 1235 N N . PRO A 1 155 ? -5.124 7.410 8.293 1.00 98.06 155 PRO A N 1
ATOM 1236 C CA . PRO A 1 155 ? -5.995 8.577 8.446 1.00 98.06 155 PRO A CA 1
ATOM 1237 C C . PRO A 1 155 ? -6.303 8.852 9.940 1.00 98.06 155 PRO A C 1
ATOM 1239 O O . PRO A 1 155 ? -5.955 8.042 10.805 1.00 98.06 155 PRO A O 1
ATOM 1242 N N . PRO A 1 156 ? -6.975 9.965 10.297 1.00 97.69 156 PRO A N 1
ATOM 1243 C CA . PRO A 1 156 ? -7.333 10.285 11.687 1.00 97.69 156 PRO A CA 1
ATOM 1244 C C . PRO A 1 156 ? -8.488 9.405 12.217 1.00 97.69 156 PRO A C 1
ATOM 1246 O O . PRO A 1 156 ? -9.586 9.877 12.496 1.00 97.69 156 PRO A O 1
ATOM 1249 N N . ILE A 1 157 ? -8.241 8.099 12.339 1.00 98.44 157 ILE A N 1
ATOM 1250 C CA . ILE A 1 157 ? -9.179 7.071 12.818 1.00 98.44 157 ILE A CA 1
ATOM 1251 C C . ILE A 1 157 ? -8.656 6.416 14.106 1.00 98.44 157 ILE A C 1
ATOM 1253 O O . ILE A 1 157 ? -7.438 6.376 14.315 1.00 98.44 157 ILE A O 1
ATOM 1257 N N . PRO A 1 158 ? -9.522 5.845 14.963 1.00 97.94 158 PRO A N 1
ATOM 1258 C CA . PRO A 1 158 ? -9.104 5.146 16.176 1.00 97.94 158 PRO A CA 1
ATOM 1259 C C . PRO A 1 158 ? -8.568 3.742 15.857 1.00 97.94 158 PRO A C 1
ATOM 1261 O O . PRO A 1 158 ? -9.141 2.757 16.278 1.00 97.94 158 PRO A O 1
ATOM 1264 N N . PHE A 1 159 ? -7.482 3.632 15.096 1.00 98.62 159 PHE A N 1
ATOM 1265 C CA . PHE A 1 159 ? -6.751 2.382 14.849 1.00 98.62 159 PHE A CA 1
ATOM 1266 C C . PHE A 1 159 ? -5.343 2.496 15.436 1.00 98.62 159 PHE A C 1
ATOM 1268 O O . PHE A 1 159 ? -4.712 3.549 15.307 1.00 98.62 159 PHE A O 1
ATOM 1275 N N . ASP A 1 160 ? -4.864 1.430 16.068 1.00 98.31 160 ASP A N 1
ATOM 1276 C CA . ASP A 1 160 ? -3.546 1.364 16.692 1.00 98.31 160 ASP A CA 1
ATOM 1277 C C . ASP A 1 160 ? -2.599 0.456 15.880 1.00 98.31 160 ASP A C 1
ATOM 1279 O O . ASP A 1 160 ? -2.761 -0.770 15.866 1.00 98.31 160 ASP A O 1
ATOM 1283 N N . PRO A 1 161 ? -1.598 1.021 15.184 1.00 98.12 161 PRO A N 1
ATOM 1284 C CA . PRO A 1 161 ? -0.601 0.237 14.461 1.00 98.12 161 PRO A CA 1
ATOM 1285 C C . PRO A 1 161 ? 0.231 -0.691 15.354 1.00 98.12 161 PRO A C 1
ATOM 1287 O O . PRO A 1 161 ? 0.706 -1.712 14.859 1.00 98.12 161 PRO A O 1
ATOM 1290 N N . TYR A 1 162 ? 0.374 -0.397 16.648 1.00 97.88 162 TYR A N 1
ATOM 1291 C CA . TYR A 1 162 ? 1.271 -1.091 17.581 1.00 97.88 162 TYR A CA 1
ATOM 1292 C C . TYR A 1 162 ? 0.553 -1.893 18.674 1.00 97.88 162 TYR A C 1
ATOM 1294 O O . TYR A 1 162 ? 1.228 -2.435 19.545 1.00 97.88 162 TYR A O 1
ATOM 1302 N N . ALA A 1 163 ? -0.775 -2.017 18.586 1.00 93.06 163 ALA A N 1
ATOM 1303 C CA . ALA A 1 163 ? -1.563 -2.923 19.427 1.00 93.06 163 ALA A CA 1
ATOM 1304 C C . ALA A 1 163 ? -1.091 -4.380 19.353 1.00 93.06 163 ALA A C 1
ATOM 1306 O O . ALA A 1 163 ? -0.624 -4.786 18.253 1.00 93.06 163 ALA A O 1
#

pLDDT: mean 91.65, std 10.3, range [48.03, 98.81]

Mean predicted aligned error: 4.4 Å

Secondary structure (DSSP, 8-state):
--EEEEEEEEETTEEEEEEEEEEEEEES--STT--EEEEEEEEEEEEEETTEEEEEEEEETTEEEEEEGGG--EETTEEPEEEEE-TTS-EEEEE--TT-SS-SSTT-S-----EEETT-PPTTHHHHHHT---TT---S-SHHHHHHHHHHH--SSS--TT-

Sequence (163 aa):
NSNTYSRAKCNNGWCAVMYAGYFEKDQATLGPAAIGHRHDFEHVVVWIKDNAVQYVSTSQHSGWKWYPRSQVRFDGTHAKVVYHKDGVSTHFYRLANGNDEPAENHTGNWFYPRLVGWNGYPAGLRDKLMNADFGSATIKISDGRFNDALNASKPPIPFDPYA